Protein AF-A0A960RQZ7-F1 (afdb_monomer)

Foldseek 3Di:
DLVVQLVVCVVVVPDPVVSVVVSVVCVVVVVDDPVVVLVVLLVVLVVVLAALQVSCVVPVVSNVVSVVPDDLVSLLVSLVVLLCVQCVPPDLVDPVSLVVSLVVNVVSVHDSVSSVCSSPVPD

Structure (mmCIF, N/CA/C/O backbone):
data_AF-A0A960RQZ7-F1
#
_entry.id   AF-A0A960RQZ7-F1
#
loop_
_atom_site.group_PDB
_atom_site.id
_atom_site.type_symbol
_atom_site.label_atom_id
_atom_site.label_alt_id
_atom_site.label_comp_id
_atom_site.label_asym_id
_atom_site.label_entity_id
_atom_site.label_seq_id
_atom_site.pdbx_PDB_ins_code
_atom_site.Cartn_x
_atom_site.Cartn_y
_atom_site.Cartn_z
_atom_site.occupancy
_atom_site.B_iso_or_equiv
_atom_site.auth_seq_id
_atom_site.auth_comp_id
_atom_site.auth_asym_id
_atom_site.auth_atom_id
_atom_site.pdbx_PDB_model_num
ATOM 1 N N . MET A 1 1 ? -6.474 -3.822 14.101 1.00 84.75 1 MET A N 1
ATOM 2 C CA . MET A 1 1 ? -7.347 -2.714 13.668 1.00 84.75 1 MET A CA 1
ATOM 3 C C . MET A 1 1 ? -8.757 -2.886 14.210 1.00 84.75 1 MET A C 1
ATOM 5 O O . MET A 1 1 ? -9.236 -4.021 14.265 1.00 84.75 1 MET A O 1
ATOM 9 N N . LYS A 1 2 ? -9.442 -1.788 14.532 1.00 88.81 2 LYS A N 1
ATOM 10 C CA . LYS A 1 2 ? -10.822 -1.766 15.031 1.00 88.81 2 LYS A CA 1
ATOM 11 C C . LYS A 1 2 ? -11.786 -2.464 14.078 1.00 88.81 2 LYS A C 1
ATOM 13 O O . LYS A 1 2 ? -12.586 -3.293 14.511 1.00 88.81 2 LYS A O 1
ATOM 18 N N . SER A 1 3 ? -11.661 -2.218 12.771 1.00 88.00 3 SER A N 1
ATOM 19 C CA . SER A 1 3 ? -12.525 -2.843 11.759 1.00 88.00 3 SER A CA 1
ATOM 20 C C . SER A 1 3 ? -12.334 -4.364 11.664 1.00 88.00 3 SER A C 1
ATOM 22 O O . SER A 1 3 ? -13.302 -5.100 11.470 1.00 88.00 3 SER A O 1
ATOM 24 N N . GLU A 1 4 ? -11.113 -4.871 11.866 1.00 89.56 4 GLU A N 1
ATOM 25 C CA . GLU A 1 4 ? -10.840 -6.314 11.907 1.00 89.56 4 GLU A CA 1
ATOM 26 C C . GLU A 1 4 ? -11.404 -6.971 13.174 1.00 89.56 4 GLU A C 1
ATOM 28 O O . GLU A 1 4 ? -11.987 -8.052 13.081 1.00 89.56 4 GLU A O 1
ATOM 33 N N . LEU A 1 5 ? -11.272 -6.331 14.344 1.00 92.75 5 LEU A N 1
ATOM 34 C CA . LEU A 1 5 ? -11.847 -6.866 15.582 1.00 92.75 5 LEU A CA 1
ATOM 35 C C . LEU A 1 5 ? -13.380 -6.828 15.543 1.00 92.75 5 LEU A C 1
ATOM 37 O O . LEU A 1 5 ? -14.013 -7.823 15.876 1.00 92.75 5 LEU A O 1
ATOM 41 N N . THR A 1 6 ? -13.968 -5.754 15.015 1.00 92.94 6 THR A N 1
ATOM 42 C CA . THR A 1 6 ? -15.422 -5.639 14.800 1.00 92.94 6 THR A CA 1
ATOM 43 C C . THR A 1 6 ? -15.950 -6.789 13.939 1.00 92.94 6 THR A C 1
ATOM 45 O O . THR A 1 6 ? -16.913 -7.455 14.309 1.00 92.94 6 THR A O 1
ATOM 48 N N . LYS A 1 7 ?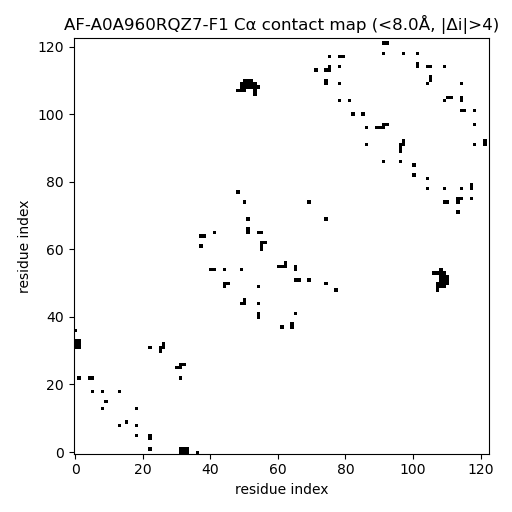 -15.281 -7.099 12.817 1.00 92.88 7 LYS A N 1
ATOM 49 C CA . LYS A 1 7 ? -15.656 -8.236 11.956 1.00 92.88 7 LYS A CA 1
ATOM 50 C C . LYS A 1 7 ? -15.615 -9.570 12.703 1.00 92.88 7 LYS A C 1
ATOM 52 O O . LYS A 1 7 ? -16.488 -10.405 12.487 1.00 92.88 7 LYS A O 1
ATOM 57 N N . LYS A 1 8 ? -14.621 -9.773 13.573 1.00 95.00 8 LYS A N 1
ATOM 58 C CA . LYS A 1 8 ? -14.505 -10.994 14.383 1.00 95.00 8 LYS A CA 1
ATOM 59 C C . LYS A 1 8 ? -15.618 -11.089 15.423 1.00 95.00 8 LYS A C 1
ATOM 61 O O . LYS A 1 8 ? -16.249 -12.132 15.506 1.00 95.00 8 LYS A O 1
ATOM 66 N N . LEU A 1 9 ? -15.885 -10.017 16.168 1.00 95.56 9 LEU A N 1
ATOM 67 C CA . LEU A 1 9 ? -16.949 -9.986 17.178 1.00 95.56 9 LEU A CA 1
ATOM 68 C C . LEU A 1 9 ? -18.324 -10.263 16.551 1.00 95.56 9 LEU A C 1
ATOM 70 O O . LEU A 1 9 ? -19.066 -11.103 17.054 1.00 95.56 9 LEU A O 1
ATOM 74 N N . ASN A 1 10 ? -18.595 -9.674 15.383 1.00 93.25 10 ASN A N 1
ATOM 75 C CA . ASN A 1 10 ? -19.813 -9.947 14.617 1.00 93.25 10 ASN A CA 1
ATOM 76 C C . ASN A 1 10 ? -19.904 -11.412 14.161 1.00 93.25 10 ASN A C 1
ATOM 78 O O . ASN A 1 10 ? -20.974 -12.009 14.226 1.00 93.25 10 ASN A O 1
ATOM 82 N N . ALA A 1 11 ? -18.793 -12.010 13.713 1.00 96.25 11 ALA A N 1
ATOM 83 C CA . ALA A 1 11 ? -18.762 -13.418 13.308 1.00 96.25 11 ALA A CA 1
ATOM 84 C C . ALA A 1 11 ? -19.030 -14.378 14.480 1.00 96.25 11 ALA A C 1
ATOM 86 O O . ALA A 1 11 ? -19.598 -15.447 14.274 1.00 96.25 11 ALA A O 1
ATOM 87 N N . TYR A 1 12 ? -18.664 -13.980 15.701 1.00 96.31 12 TYR A N 1
ATOM 88 C CA . TYR A 1 12 ? -18.991 -14.699 16.934 1.00 96.31 12 TYR A CA 1
ATOM 89 C C . TYR A 1 12 ? -20.377 -14.356 17.496 1.00 96.31 12 TYR A C 1
ATOM 91 O O . TYR A 1 12 ? -20.723 -14.854 18.563 1.00 96.31 12 TYR A O 1
ATOM 99 N N . GLN A 1 13 ? -21.162 -13.527 16.797 1.00 95.50 13 GLN A N 1
ATOM 100 C CA . GLN A 1 13 ? -22.497 -13.091 17.221 1.00 95.50 13 GLN A CA 1
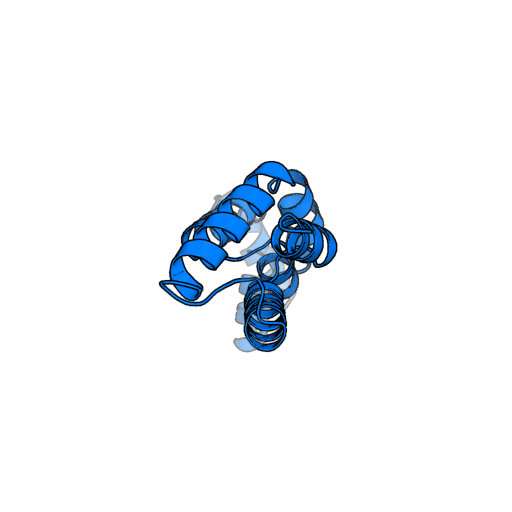ATOM 101 C C . GLN A 1 13 ? -22.500 -12.462 18.622 1.00 95.50 13 GLN A C 1
ATOM 103 O O . GLN A 1 13 ? -23.468 -12.589 19.370 1.00 95.50 13 GLN A O 1
ATOM 108 N N . ILE A 1 14 ? -21.405 -11.785 18.981 1.00 95.81 14 ILE A N 1
ATOM 109 C CA . ILE A 1 14 ? -21.337 -11.020 20.224 1.00 95.81 14 ILE A CA 1
ATOM 110 C C . ILE A 1 14 ? -22.314 -9.854 20.115 1.00 95.81 14 ILE A C 1
ATOM 112 O O . ILE A 1 14 ? -22.392 -9.190 19.079 1.00 95.81 14 ILE A O 1
ATOM 116 N N . ASP A 1 15 ? -23.048 -9.613 21.196 1.00 95.75 15 ASP A N 1
ATOM 117 C CA . ASP A 1 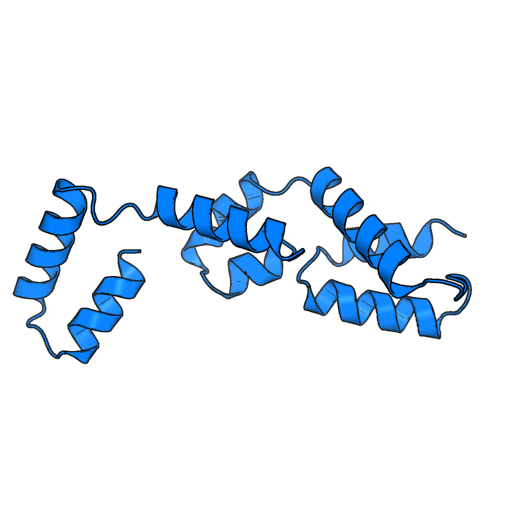15 ? -23.992 -8.508 21.287 1.00 95.75 15 ASP A CA 1
ATOM 118 C C . ASP A 1 15 ? -23.329 -7.166 20.879 1.00 95.75 15 ASP A C 1
ATOM 120 O O . ASP A 1 15 ? -22.165 -6.925 21.232 1.00 95.75 15 ASP A O 1
ATOM 124 N N . PRO A 1 16 ? -24.011 -6.286 20.117 1.00 93.19 16 PRO A N 1
ATOM 125 C CA . PRO A 1 16 ? -23.421 -5.031 19.653 1.00 93.19 16 PRO A CA 1
ATOM 126 C C . PRO A 1 16 ? -22.971 -4.095 20.778 1.00 93.19 16 PRO A C 1
ATOM 128 O O . PRO A 1 16 ? -21.959 -3.408 20.624 1.00 93.19 16 PRO A O 1
ATOM 131 N N . GLN A 1 17 ? -23.685 -4.071 21.906 1.00 94.69 17 GLN A N 1
ATOM 132 C CA . GLN A 1 17 ? -23.324 -3.242 23.051 1.00 94.69 17 GLN A CA 1
ATOM 133 C C . GLN A 1 17 ? -22.083 -3.808 23.745 1.00 94.69 17 GLN A C 1
ATOM 135 O O . GLN A 1 17 ? -21.107 -3.081 23.935 1.00 94.69 17 GLN A O 1
ATOM 140 N N . ALA A 1 18 ? -22.057 -5.120 23.992 1.00 95.06 18 ALA A N 1
ATOM 141 C CA . ALA A 1 18 ? -20.865 -5.797 24.505 1.00 95.06 18 ALA A CA 1
ATOM 142 C C . ALA A 1 18 ? -19.652 -5.620 23.568 1.00 95.06 18 ALA A C 1
ATOM 144 O O . ALA A 1 18 ? -18.527 -5.398 24.015 1.00 95.06 18 ALA A O 1
ATOM 145 N N . SER A 1 19 ? -19.869 -5.656 22.251 1.00 95.69 19 SER A N 1
ATOM 146 C CA . SER A 1 19 ? -18.817 -5.423 21.257 1.00 95.69 19 SER A CA 1
ATOM 147 C C . SER A 1 19 ? -18.249 -4.006 21.344 1.00 95.69 19 SER A C 1
ATOM 149 O O . SER A 1 19 ? -17.032 -3.831 21.273 1.00 95.69 19 SER A O 1
ATOM 151 N N . ALA A 1 20 ? -19.102 -2.993 21.520 1.00 94.31 20 ALA A N 1
ATOM 152 C CA . ALA A 1 20 ? -18.668 -1.608 21.685 1.00 94.31 20 ALA A CA 1
ATOM 153 C C . ALA A 1 20 ? -17.834 -1.417 22.964 1.00 94.31 20 ALA A C 1
ATOM 155 O O . ALA A 1 20 ? -16.799 -0.746 22.922 1.00 94.31 20 ALA A O 1
ATOM 156 N N . GLU A 1 21 ? -18.234 -2.053 24.067 1.00 96.44 21 GLU A N 1
ATOM 157 C CA . GLU A 1 21 ? -17.485 -2.044 25.329 1.00 96.44 21 GLU A CA 1
ATOM 158 C C . GLU A 1 21 ? -16.109 -2.702 25.174 1.00 96.44 21 GLU A C 1
ATOM 160 O O . GLU A 1 21 ? -15.098 -2.099 25.538 1.00 96.44 21 GLU A O 1
ATOM 165 N N . ILE A 1 22 ? -16.042 -3.881 24.542 1.00 96.00 22 ILE A N 1
ATOM 166 C CA . ILE A 1 22 ? -14.779 -4.584 24.261 1.00 96.00 22 ILE A CA 1
ATOM 167 C C . ILE A 1 22 ? -13.846 -3.720 23.409 1.00 96.00 22 ILE A C 1
ATOM 169 O O . ILE A 1 22 ? -12.657 -3.617 23.713 1.00 96.00 22 ILE A O 1
ATOM 173 N N . LEU A 1 23 ? -14.360 -3.099 22.341 1.00 95.19 23 LEU A N 1
ATOM 174 C CA . LEU A 1 23 ? -13.563 -2.234 21.467 1.00 95.19 23 LEU A CA 1
ATOM 175 C C . LEU A 1 23 ? -13.008 -1.031 22.237 1.00 95.19 23 LEU A C 1
ATOM 177 O O . LEU A 1 23 ? -11.812 -0.763 22.143 1.00 95.19 23 LEU A O 1
ATOM 181 N N . SER A 1 24 ? -13.852 -0.356 23.023 1.00 94.88 24 SER A N 1
ATOM 182 C CA . SER A 1 24 ? -13.443 0.773 23.864 1.00 94.88 24 SER A CA 1
ATOM 183 C C . SER A 1 24 ? -12.365 0.362 24.868 1.00 94.88 24 SER A C 1
ATOM 185 O O . SER A 1 24 ? -11.376 1.069 25.039 1.00 94.88 24 SER A O 1
ATOM 187 N N . GLU A 1 25 ? -12.536 -0.771 25.548 1.00 96.44 25 GLU A N 1
ATOM 188 C CA . GLU A 1 25 ? -11.568 -1.240 26.540 1.00 96.44 25 GLU A CA 1
ATOM 189 C C . GLU A 1 25 ? -10.236 -1.632 25.886 1.00 96.44 25 GLU A C 1
ATOM 191 O O . GLU A 1 25 ? -9.165 -1.274 26.372 1.00 96.44 25 GLU A O 1
ATOM 196 N N . CYS A 1 26 ? -10.285 -2.281 24.721 1.00 95.44 26 CYS A N 1
ATOM 197 C CA . CYS A 1 26 ? -9.086 -2.607 23.955 1.00 95.44 26 CYS A CA 1
ATOM 198 C C . CYS A 1 26 ? -8.338 -1.355 23.464 1.00 95.44 26 CYS A C 1
ATOM 200 O O . CYS A 1 26 ? -7.108 -1.368 23.434 1.00 95.44 26 CYS A O 1
ATOM 202 N N . GLU A 1 27 ? -9.048 -0.288 23.084 1.00 93.62 27 GLU A N 1
ATOM 203 C CA . GLU A 1 27 ? -8.445 1.008 22.732 1.00 93.62 27 GLU A CA 1
ATOM 204 C C . GLU A 1 27 ? -7.792 1.658 23.961 1.00 93.62 27 GLU A C 1
ATOM 206 O O . GLU A 1 27 ? -6.617 2.017 23.911 1.00 93.62 27 GLU A O 1
ATOM 211 N N . LYS A 1 28 ? -8.503 1.731 25.096 1.00 95.12 28 LYS A N 1
ATOM 212 C CA . LYS A 1 28 ? -7.977 2.303 26.351 1.00 95.12 28 LYS A CA 1
ATOM 213 C C . LYS A 1 28 ? -6.721 1.592 26.850 1.00 95.12 28 LYS A C 1
ATOM 215 O O . LYS A 1 28 ? -5.794 2.240 27.325 1.00 95.12 28 LYS A O 1
ATOM 220 N N . LEU A 1 29 ? -6.689 0.266 26.739 1.00 95.25 29 LEU A N 1
ATOM 221 C CA . LEU A 1 29 ? -5.561 -0.562 27.164 1.00 95.25 29 LEU A CA 1
ATOM 222 C C . LEU A 1 29 ? -4.425 -0.623 26.122 1.00 95.25 29 LEU A C 1
ATOM 224 O O . LEU A 1 29 ? -3.409 -1.270 26.367 1.00 95.25 29 LEU A O 1
ATOM 228 N N . GLY A 1 30 ? -4.573 0.022 24.957 1.00 90.38 30 GLY A N 1
ATOM 229 C CA . GLY A 1 30 ? -3.549 0.057 23.904 1.00 90.38 30 GLY A CA 1
ATOM 230 C C . GLY A 1 30 ? -3.406 -1.240 23.092 1.00 90.38 30 GLY A C 1
ATOM 231 O O . GLY A 1 30 ? -2.433 -1.412 22.345 1.00 90.38 30 GLY A O 1
ATOM 232 N N . TYR A 1 31 ? -4.367 -2.161 23.209 1.00 91.69 31 TYR A N 1
ATOM 233 C CA . TYR A 1 31 ? -4.450 -3.354 22.359 1.00 91.69 31 TYR A CA 1
ATOM 234 C C . TYR A 1 31 ? -4.913 -3.013 20.937 1.00 91.69 31 TYR A C 1
ATOM 236 O O . TYR A 1 31 ? -4.521 -3.691 19.985 1.00 91.69 31 TYR A O 1
ATOM 244 N N . LEU A 1 32 ? -5.723 -1.961 20.783 1.00 91.12 32 LEU A N 1
ATOM 245 C CA . LEU A 1 32 ? -6.115 -1.406 19.491 1.00 91.12 32 LEU A CA 1
ATOM 246 C C . LEU A 1 32 ? -5.461 -0.045 19.263 1.00 91.12 32 LEU A C 1
ATOM 248 O O . LEU A 1 32 ? -5.701 0.902 20.001 1.00 91.12 32 LEU A O 1
ATOM 252 N N . ASP A 1 33 ? -4.667 0.032 18.200 1.00 90.50 33 ASP A N 1
ATOM 253 C CA . ASP A 1 33 ? -4.071 1.260 17.685 1.00 90.50 33 ASP A CA 1
ATOM 254 C C . ASP A 1 33 ? -4.023 1.145 16.156 1.00 90.50 33 ASP A C 1
ATOM 256 O O . ASP A 1 33 ? -3.167 0.464 15.581 1.00 90.50 33 ASP A O 1
ATOM 260 N N . ASP A 1 34 ? -5.023 1.729 15.499 1.00 88.00 34 ASP A N 1
ATOM 261 C CA . ASP A 1 34 ? -5.212 1.598 14.054 1.00 88.00 34 ASP A CA 1
ATOM 262 C C . ASP A 1 34 ? -4.130 2.339 13.265 1.00 88.00 34 ASP A C 1
ATOM 264 O O . ASP A 1 34 ? -3.742 1.868 12.192 1.00 88.00 34 ASP A O 1
ATOM 268 N N . LEU A 1 35 ? -3.593 3.433 13.816 1.00 87.62 35 LEU A N 1
ATOM 269 C CA . LEU A 1 35 ? -2.493 4.171 13.204 1.00 87.62 35 LEU A CA 1
ATOM 270 C C . LEU A 1 35 ? -1.221 3.318 13.222 1.00 87.62 35 LEU A C 1
ATOM 272 O O . LEU A 1 35 ? -0.654 3.044 12.161 1.00 87.62 35 LEU A O 1
ATOM 276 N N . ARG A 1 36 ? -0.833 2.801 14.396 1.00 89.94 36 ARG A N 1
ATOM 277 C CA . ARG A 1 36 ? 0.341 1.926 14.548 1.00 89.94 36 ARG A CA 1
ATOM 278 C C . ARG A 1 36 ? 0.236 0.675 13.682 1.00 89.94 36 ARG A C 1
ATOM 280 O O . ARG A 1 36 ? 1.197 0.287 13.015 1.00 89.94 36 ARG A O 1
ATOM 287 N N . GLU A 1 37 ? -0.925 0.023 13.670 1.00 90.00 37 GLU A N 1
ATOM 288 C CA . GLU A 1 37 ? -1.142 -1.142 12.808 1.00 90.00 37 GLU A CA 1
ATOM 289 C C . GLU A 1 37 ? -1.070 -0.775 11.319 1.00 90.00 37 GLU A C 1
ATOM 291 O O . GLU A 1 37 ? -0.501 -1.531 10.523 1.00 90.00 37 GLU A O 1
ATOM 296 N N . GLY A 1 38 ? -1.581 0.398 10.942 1.00 90.81 38 GLY A N 1
ATOM 297 C CA . GLY A 1 38 ? -1.475 0.953 9.598 1.00 90.81 38 GLY A CA 1
ATOM 298 C C . GLY A 1 38 ? -0.030 1.124 9.139 1.00 90.81 38 GLY A C 1
ATOM 299 O O . GLY A 1 38 ? 0.366 0.574 8.106 1.00 90.81 38 GLY A O 1
ATOM 300 N N . GLU A 1 39 ? 0.787 1.800 9.943 1.00 91.88 39 GLU A N 1
ATOM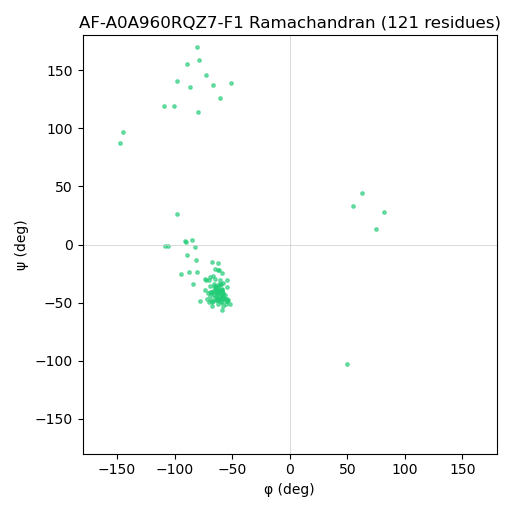 301 C CA . GLU A 1 39 ? 2.217 2.002 9.692 1.00 91.88 39 GLU A CA 1
ATOM 302 C C . GLU A 1 39 ? 2.972 0.673 9.567 1.00 91.88 39 GLU A C 1
ATOM 304 O O . GLU A 1 39 ? 3.748 0.457 8.627 1.00 91.88 39 GLU A O 1
ATOM 309 N N . LEU A 1 40 ? 2.718 -0.273 10.478 1.00 92.06 40 LEU A N 1
ATOM 310 C CA . LEU A 1 40 ? 3.323 -1.603 10.429 1.00 92.06 40 LEU A CA 1
ATOM 311 C C . LEU A 1 40 ? 2.936 -2.350 9.153 1.00 92.06 40 LEU A C 1
ATOM 313 O O . LEU A 1 40 ? 3.774 -3.037 8.555 1.00 92.06 40 LEU A O 1
ATOM 317 N N . ARG A 1 41 ? 1.685 -2.224 8.708 1.00 91.81 41 ARG A N 1
ATOM 318 C CA . ARG A 1 41 ? 1.196 -2.856 7.480 1.00 91.81 41 ARG A CA 1
ATOM 319 C C . ARG A 1 41 ? 1.846 -2.245 6.243 1.00 91.81 41 ARG A C 1
ATOM 321 O O . ARG A 1 41 ? 2.289 -3.004 5.377 1.00 91.81 41 ARG A O 1
ATOM 328 N N . ILE A 1 42 ? 1.993 -0.921 6.198 1.00 93.19 42 ILE A N 1
ATOM 329 C CA . ILE A 1 42 ? 2.735 -0.210 5.148 1.00 93.19 42 ILE A CA 1
ATOM 330 C C . ILE A 1 42 ? 4.187 -0.689 5.110 1.00 93.19 42 ILE A C 1
ATOM 332 O O . ILE A 1 42 ? 4.671 -1.123 4.064 1.00 93.19 42 ILE A O 1
ATOM 336 N N . LYS A 1 43 ? 4.862 -0.728 6.263 1.00 94.00 43 LYS A N 1
ATOM 337 C CA . LYS A 1 43 ? 6.246 -1.204 6.393 1.00 94.00 43 LYS A CA 1
ATOM 338 C C . LYS A 1 43 ? 6.411 -2.648 5.913 1.00 94.00 43 LYS A C 1
ATOM 340 O O . LYS A 1 43 ? 7.367 -2.964 5.203 1.00 94.00 43 LYS A O 1
ATOM 345 N N . ARG A 1 44 ? 5.476 -3.543 6.254 1.00 94.31 44 ARG A N 1
ATOM 346 C CA . ARG A 1 44 ? 5.451 -4.929 5.743 1.00 94.31 44 ARG A CA 1
ATOM 347 C C . ARG A 1 44 ? 5.209 -4.974 4.232 1.00 94.31 44 ARG A C 1
ATOM 349 O O . ARG A 1 44 ? 5.807 -5.809 3.557 1.00 94.31 44 ARG A O 1
ATOM 356 N N . GLY A 1 45 ? 4.360 -4.095 3.701 1.00 93.25 45 GLY A N 1
ATOM 357 C CA . GLY A 1 45 ? 4.114 -3.945 2.267 1.00 93.25 45 GLY A CA 1
ATOM 358 C C . GLY A 1 45 ? 5.367 -3.518 1.502 1.00 93.25 45 GLY A C 1
ATOM 359 O O . GLY A 1 45 ? 5.769 -4.223 0.574 1.00 93.25 45 GLY A O 1
ATOM 360 N N . LYS A 1 46 ? 6.041 -2.454 1.963 1.00 93.50 46 LYS A N 1
ATOM 361 C CA . LYS A 1 46 ? 7.329 -1.978 1.427 1.00 93.50 46 LYS A CA 1
ATOM 362 C C . LYS A 1 46 ? 8.375 -3.100 1.418 1.00 93.50 46 LYS A C 1
ATOM 364 O O . LYS A 1 46 ? 8.933 -3.413 0.374 1.00 93.50 46 LYS A O 1
ATOM 369 N N . ARG A 1 47 ? 8.542 -3.829 2.532 1.00 93.31 47 ARG A N 1
ATOM 370 C CA . ARG A 1 47 ? 9.462 -4.990 2.620 1.00 93.31 47 ARG A CA 1
ATOM 371 C C . ARG A 1 47 ? 9.165 -6.115 1.620 1.00 93.31 47 ARG A C 1
ATOM 373 O O . ARG A 1 47 ? 10.057 -6.888 1.288 1.00 93.31 47 ARG A O 1
ATOM 380 N N . ARG A 1 48 ? 7.922 -6.238 1.146 1.00 92.19 48 ARG A N 1
ATOM 381 C CA . ARG A 1 48 ? 7.511 -7.220 0.123 1.00 92.19 48 ARG A CA 1
ATOM 382 C C . ARG A 1 48 ? 7.640 -6.682 -1.311 1.00 92.19 48 ARG A C 1
ATOM 384 O O . ARG A 1 48 ? 7.275 -7.391 -2.258 1.00 92.19 48 ARG A O 1
ATOM 391 N N . GLY A 1 49 ? 8.127 -5.451 -1.472 1.00 93.81 49 GLY A N 1
ATOM 392 C CA . GLY A 1 49 ? 8.221 -4.746 -2.746 1.00 93.81 49 GLY A CA 1
ATOM 393 C C . GLY A 1 49 ? 6.847 -4.512 -3.366 1.00 93.81 49 GLY A C 1
ATOM 394 O O . GLY A 1 49 ? 6.654 -4.844 -4.537 1.00 93.81 49 GLY A O 1
ATOM 395 N N . LEU A 1 50 ? 5.875 -4.077 -2.558 1.00 95.50 50 LEU A N 1
ATOM 396 C CA . LEU A 1 50 ? 4.552 -3.648 -3.015 1.00 95.50 50 LEU A CA 1
ATOM 397 C C . LEU A 1 50 ? 4.511 -2.123 -3.127 1.00 95.50 50 LEU A C 1
ATOM 399 O O . LEU A 1 50 ? 5.030 -1.431 -2.252 1.00 95.50 50 LEU A O 1
ATOM 403 N N . GLY A 1 51 ? 3.856 -1.632 -4.172 1.00 95.56 51 GLY A N 1
ATOM 404 C CA . GLY A 1 51 ? 3.553 -0.220 -4.347 1.00 95.56 51 GLY A CA 1
ATOM 405 C C . GLY A 1 51 ? 2.327 0.227 -3.540 1.00 95.56 51 GLY A C 1
ATOM 406 O O . GLY A 1 51 ? 1.588 -0.608 -2.996 1.00 95.56 51 GLY A O 1
ATOM 407 N N . PRO A 1 52 ? 2.095 1.547 -3.466 1.00 94.94 52 PRO A N 1
ATOM 408 C CA . PRO A 1 52 ? 1.065 2.146 -2.621 1.00 94.94 52 PRO A CA 1
ATOM 409 C C . PRO A 1 52 ? -0.347 1.650 -2.957 1.00 94.94 52 PRO A C 1
ATOM 411 O O . PRO A 1 52 ? -1.116 1.331 -2.048 1.00 94.94 52 PRO A O 1
ATOM 414 N N . LEU A 1 53 ? -0.685 1.479 -4.241 1.00 94.31 53 LEU A N 1
ATOM 415 C CA . LEU A 1 53 ? -2.028 1.057 -4.656 1.00 94.31 53 LEU A CA 1
ATOM 416 C C . LEU A 1 53 ? -2.365 -0.353 -4.153 1.00 94.31 53 LEU A C 1
ATOM 418 O O . LEU A 1 53 ? -3.478 -0.597 -3.693 1.00 94.31 53 LEU A O 1
ATOM 422 N N . ALA A 1 54 ? -1.398 -1.276 -4.176 1.00 94.19 54 ALA A N 1
ATOM 423 C CA . ALA A 1 54 ? -1.607 -2.645 -3.699 1.00 94.19 54 ALA A CA 1
ATOM 424 C C . ALA A 1 54 ? -1.789 -2.720 -2.174 1.00 94.19 54 ALA A C 1
ATOM 426 O O . ALA A 1 54 ? -2.441 -3.641 -1.672 1.00 94.19 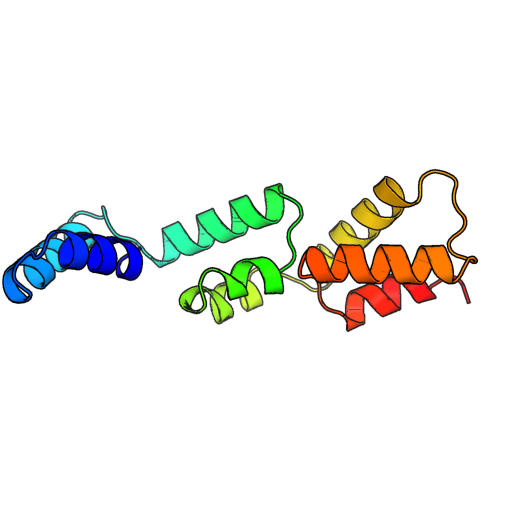54 ALA A O 1
ATOM 427 N N . ILE A 1 55 ? -1.199 -1.780 -1.431 1.00 92.69 55 ILE A N 1
ATOM 428 C CA . ILE A 1 55 ? -1.353 -1.690 0.024 1.00 92.69 55 ILE A CA 1
ATOM 429 C C . ILE A 1 55 ? -2.709 -1.057 0.359 1.00 92.69 55 ILE A C 1
ATOM 431 O O . ILE A 1 55 ? -3.468 -1.647 1.128 1.00 92.69 55 ILE A O 1
ATOM 435 N N . ALA A 1 56 ? -3.047 0.068 -0.278 1.00 91.94 56 ALA A N 1
ATOM 436 C CA . ALA A 1 56 ? -4.299 0.791 -0.058 1.00 91.94 56 ALA A CA 1
ATOM 437 C C . ALA A 1 56 ? -5.545 -0.020 -0.462 1.00 91.94 56 ALA A C 1
ATOM 439 O O . ALA A 1 56 ? -6.554 0.020 0.232 1.00 91.94 56 ALA A O 1
ATOM 440 N N . GLN A 1 57 ? -5.483 -0.824 -1.532 1.00 88.88 57 GLN A N 1
ATOM 441 C CA . GLN A 1 57 ? -6.614 -1.672 -1.946 1.00 88.88 57 GLN A CA 1
ATOM 442 C C . GLN A 1 57 ? -7.031 -2.698 -0.885 1.00 88.88 57 GLN A C 1
ATOM 444 O O . GLN A 1 57 ? -8.196 -3.080 -0.820 1.00 88.88 57 GLN A O 1
ATOM 449 N N . LYS A 1 58 ? -6.090 -3.176 -0.063 1.00 83.00 58 LYS A N 1
ATOM 450 C CA . LYS A 1 58 ? -6.386 -4.183 0.966 1.00 83.00 58 LYS A CA 1
ATOM 451 C C . LYS A 1 58 ? -7.006 -3.588 2.220 1.00 83.00 58 LYS A C 1
ATOM 453 O O . LYS A 1 58 ? -7.622 -4.333 2.978 1.00 83.00 58 LYS A O 1
ATOM 458 N N . VAL A 1 59 ? -6.771 -2.301 2.458 1.00 81.88 59 VAL A N 1
ATOM 459 C CA . VAL A 1 59 ? -7.253 -1.568 3.627 1.00 81.88 59 VAL A CA 1
ATOM 460 C C . VAL A 1 59 ? -7.523 -0.123 3.200 1.00 81.88 59 VAL A C 1
ATOM 462 O O . VAL A 1 59 ? -6.616 0.711 3.277 1.00 81.88 59 VAL A O 1
ATOM 465 N N . PRO A 1 60 ? -8.736 0.173 2.699 1.00 82.62 60 PRO A N 1
ATOM 466 C CA . PRO A 1 60 ? -9.105 1.511 2.240 1.00 82.62 60 PRO A CA 1
ATOM 467 C C . PRO A 1 60 ? -8.879 2.607 3.288 1.00 82.62 60 PRO A C 1
ATOM 469 O O . PRO A 1 60 ? -8.544 3.733 2.934 1.00 82.62 60 PRO A O 1
ATOM 472 N N . GLU A 1 61 ? -8.997 2.266 4.571 1.00 83.25 61 GLU A N 1
ATOM 473 C CA . GLU A 1 61 ? -8.779 3.162 5.709 1.00 83.25 61 GLU A CA 1
ATOM 474 C C . GLU A 1 61 ? -7.335 3.689 5.783 1.00 83.25 61 GLU A C 1
ATOM 476 O O . GLU A 1 61 ? -7.092 4.745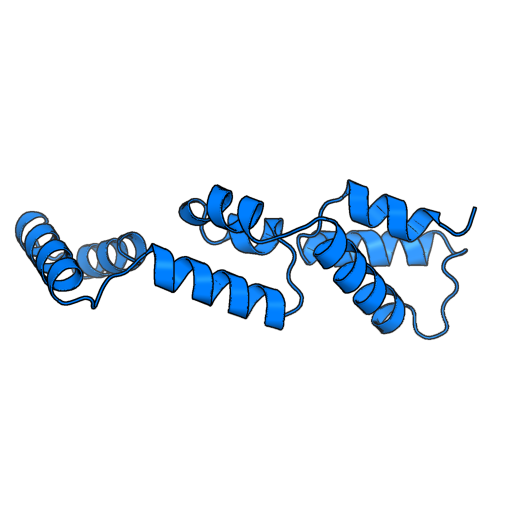 6.355 1.00 83.25 61 GLU A O 1
ATOM 481 N N . LEU A 1 62 ? -6.373 2.993 5.164 1.00 85.19 62 LEU A N 1
ATOM 482 C CA . LEU A 1 62 ? -4.969 3.410 5.118 1.00 85.19 62 LEU A CA 1
ATOM 483 C C . LEU A 1 62 ? -4.631 4.265 3.897 1.00 85.19 62 LEU A C 1
ATOM 485 O O . LEU A 1 62 ? -3.464 4.590 3.709 1.00 85.19 62 LEU A O 1
ATOM 489 N N . LYS A 1 63 ? -5.595 4.602 3.032 1.00 89.06 63 LYS A N 1
ATOM 490 C CA . LYS A 1 63 ? -5.314 5.271 1.754 1.00 89.06 63 LYS A CA 1
ATOM 491 C C . LYS A 1 63 ? -4.535 6.580 1.923 1.00 89.06 63 LYS A C 1
ATOM 493 O O . LYS A 1 63 ? -3.541 6.766 1.224 1.00 89.06 63 LYS A O 1
ATOM 498 N N . GLU A 1 64 ? -4.951 7.444 2.847 1.00 88.75 64 GLU A N 1
ATOM 499 C CA . GLU A 1 64 ? -4.251 8.713 3.097 1.00 88.75 64 GLU A CA 1
ATOM 500 C C . GLU A 1 64 ? -2.885 8.479 3.752 1.00 88.75 64 GLU A C 1
ATOM 502 O O . GLU A 1 64 ? -1.882 8.980 3.256 1.00 88.75 64 GLU A O 1
ATOM 507 N N . LEU A 1 65 ? -2.802 7.598 4.756 1.00 90.19 65 LEU A N 1
ATOM 508 C CA . LEU A 1 65 ? -1.525 7.249 5.389 1.00 90.19 65 LEU A CA 1
ATOM 509 C C . LEU A 1 65 ? -0.513 6.677 4.378 1.00 90.19 65 LEU A C 1
ATOM 511 O O . LEU A 1 65 ? 0.669 7.011 4.401 1.00 90.19 65 LEU A O 1
ATOM 515 N N . VAL A 1 66 ? -0.967 5.828 3.452 1.00 92.00 66 VAL A N 1
ATOM 516 C CA . VAL A 1 66 ? -0.145 5.297 2.354 1.00 92.00 66 VAL A CA 1
ATOM 517 C C . VAL A 1 66 ? 0.346 6.427 1.453 1.00 92.00 66 VAL A C 1
ATOM 519 O O . VAL A 1 66 ? 1.519 6.423 1.086 1.00 92.00 66 VAL A O 1
ATOM 522 N N . ARG A 1 67 ? -0.526 7.378 1.103 1.00 88.38 67 ARG A N 1
ATOM 523 C CA . ARG A 1 67 ? -0.181 8.526 0.256 1.00 88.38 67 ARG A CA 1
ATOM 524 C C . ARG A 1 67 ? 0.875 9.419 0.907 1.00 88.38 67 ARG A C 1
ATOM 526 O O . ARG A 1 67 ? 1.777 9.867 0.216 1.00 88.38 67 ARG A O 1
ATOM 533 N N . GLU A 1 68 ? 0.785 9.644 2.212 1.00 89.38 68 GLU A N 1
ATOM 534 C CA . GLU A 1 68 ? 1.763 10.441 2.964 1.00 89.38 68 GLU A CA 1
ATOM 535 C C . GLU A 1 68 ? 3.097 9.705 3.156 1.00 89.38 68 GLU A C 1
ATOM 537 O O . GLU A 1 68 ? 4.157 10.324 3.208 1.00 89.38 68 GLU A O 1
ATOM 542 N N . THR A 1 69 ? 3.062 8.372 3.240 1.00 89.94 69 THR A N 1
ATOM 543 C CA . THR A 1 69 ? 4.247 7.557 3.551 1.00 89.94 69 THR A CA 1
ATOM 544 C C . THR A 1 69 ? 5.069 7.165 2.320 1.00 89.94 69 THR A C 1
ATOM 546 O O . THR A 1 69 ? 6.238 6.801 2.461 1.00 89.94 69 THR A O 1
ATOM 549 N N . PHE A 1 70 ? 4.475 7.131 1.125 1.00 92.44 70 PHE A N 1
ATOM 550 C CA . PHE A 1 70 ? 5.180 6.787 -0.112 1.00 92.44 70 PHE A CA 1
ATOM 551 C C . PHE A 1 70 ? 5.542 8.042 -0.890 1.00 92.44 70 PHE A C 1
ATOM 553 O O . PHE A 1 70 ? 4.660 8.749 -1.368 1.00 92.44 70 PHE A O 1
ATOM 560 N N . THR A 1 71 ? 6.836 8.263 -1.099 1.00 93.81 71 THR A N 1
ATOM 561 C CA . THR A 1 71 ? 7.291 9.302 -2.027 1.00 93.81 71 THR A CA 1
ATOM 562 C C . THR A 1 71 ? 7.423 8.746 -3.444 1.00 93.81 71 THR A C 1
ATOM 564 O O . THR A 1 71 ? 7.632 7.544 -3.648 1.00 93.81 71 THR A O 1
ATOM 567 N N . ASP A 1 72 ? 7.332 9.618 -4.446 1.00 94.75 72 ASP A N 1
ATOM 568 C CA . ASP A 1 72 ? 7.572 9.227 -5.840 1.00 94.75 72 ASP A CA 1
ATOM 569 C C . ASP A 1 72 ? 8.999 8.703 -6.041 1.00 94.75 72 ASP A C 1
ATOM 571 O O . ASP A 1 72 ? 9.203 7.747 -6.785 1.00 94.75 72 ASP A O 1
ATOM 575 N N . GLU A 1 73 ? 9.978 9.262 -5.328 1.00 94.56 73 GLU A N 1
ATOM 576 C CA . GLU A 1 73 ? 11.377 8.825 -5.385 1.00 94.56 73 GLU A CA 1
ATOM 577 C C . GLU A 1 73 ? 11.561 7.399 -4.844 1.00 94.56 73 GLU A C 1
ATOM 579 O O . GLU A 1 73 ? 12.180 6.554 -5.492 1.00 94.56 73 GLU A O 1
ATOM 584 N N . GLU A 1 74 ? 10.951 7.078 -3.696 1.00 93.75 74 GLU A N 1
ATOM 585 C CA . GLU A 1 74 ? 10.953 5.709 -3.169 1.00 93.75 74 GLU A CA 1
ATOM 586 C C . GLU A 1 74 ? 10.331 4.726 -4.171 1.00 93.75 74 GLU A C 1
ATOM 588 O O . GLU A 1 74 ? 10.846 3.621 -4.375 1.00 93.75 74 GLU A O 1
ATOM 593 N N . GLN A 1 75 ? 9.226 5.124 -4.812 1.00 95.88 75 GLN A N 1
ATOM 594 C CA . GLN A 1 75 ? 8.572 4.306 -5.828 1.00 95.88 75 GLN A CA 1
ATOM 595 C C . GLN A 1 75 ? 9.468 4.095 -7.050 1.00 95.88 75 GLN A C 1
ATOM 597 O O . GLN A 1 75 ? 9.627 2.949 -7.470 1.00 95.88 75 GLN A O 1
ATOM 602 N N . ARG A 1 76 ? 10.092 5.150 -7.594 1.00 96.00 76 ARG A N 1
ATOM 603 C CA . ARG A 1 76 ? 11.053 5.047 -8.708 1.00 96.00 76 ARG A CA 1
ATOM 604 C C . ARG A 1 76 ? 12.181 4.074 -8.374 1.00 96.00 76 ARG A C 1
ATOM 606 O O . ARG A 1 76 ? 12.457 3.171 -9.163 1.00 96.00 76 ARG A O 1
ATOM 613 N N . GLY A 1 77 ? 12.767 4.189 -7.182 1.00 95.12 77 GLY A N 1
ATOM 614 C CA . GLY A 1 77 ? 13.851 3.313 -6.737 1.00 95.12 77 GLY A CA 1
ATOM 615 C C . GLY A 1 77 ? 13.447 1.839 -6.584 1.00 95.12 77 GLY A C 1
ATOM 616 O O . GLY A 1 77 ? 14.240 0.939 -6.867 1.00 95.12 77 GLY A O 1
ATOM 617 N N . GLU A 1 78 ? 12.221 1.545 -6.141 1.00 95.62 78 GLU A N 1
ATOM 618 C CA . GLU A 1 78 ? 11.694 0.169 -6.111 1.00 95.62 78 GLU A CA 1
ATOM 619 C C . GLU A 1 78 ? 11.339 -0.348 -7.516 1.00 95.62 78 GLU A C 1
ATOM 621 O O . GLU A 1 78 ? 11.605 -1.512 -7.828 1.00 95.62 78 GLU A O 1
ATOM 626 N N . ILE A 1 79 ? 10.773 0.500 -8.383 1.00 96.44 79 ILE A N 1
ATOM 627 C CA . ILE A 1 79 ? 10.471 0.160 -9.782 1.00 96.44 79 ILE A CA 1
ATOM 628 C C . ILE A 1 79 ? 11.758 -0.227 -10.517 1.00 96.44 79 ILE A C 1
ATOM 630 O O . ILE A 1 79 ? 11.804 -1.305 -11.112 1.00 96.44 79 ILE A O 1
ATOM 634 N N . ALA A 1 80 ? 12.811 0.589 -10.420 1.00 94.62 80 ALA A N 1
ATOM 635 C CA . ALA A 1 80 ? 14.105 0.328 -11.047 1.00 94.62 80 ALA A CA 1
ATOM 636 C C . ALA A 1 80 ? 14.703 -1.013 -10.585 1.00 94.62 80 ALA A C 1
ATOM 638 O O . ALA A 1 80 ? 15.068 -1.849 -11.414 1.00 94.62 80 ALA A O 1
ATOM 639 N N . ARG A 1 81 ? 14.686 -1.292 -9.272 1.00 94.06 81 ARG A N 1
ATOM 640 C CA . ARG A 1 81 ? 15.130 -2.586 -8.718 1.00 94.06 81 ARG A CA 1
ATOM 641 C C . ARG A 1 81 ? 14.333 -3.771 -9.258 1.00 94.06 81 ARG A C 1
ATOM 643 O O . ARG A 1 81 ? 14.890 -4.843 -9.503 1.00 94.06 81 ARG A O 1
ATOM 650 N N . TRP A 1 82 ? 13.022 -3.620 -9.440 1.00 95.62 82 TRP A N 1
ATOM 651 C CA . TRP A 1 82 ? 12.203 -4.672 -10.042 1.00 95.62 82 TRP A CA 1
ATOM 652 C C . TRP A 1 82 ? 12.501 -4.871 -11.522 1.00 95.62 82 TRP A C 1
ATOM 654 O O . TRP A 1 82 ? 12.540 -6.026 -11.954 1.00 95.62 82 TRP A O 1
ATOM 664 N N . ILE A 1 83 ? 12.705 -3.787 -12.274 1.00 94.12 83 ILE A N 1
ATOM 665 C CA . ILE A 1 83 ? 13.108 -3.832 -13.680 1.00 94.12 83 ILE A CA 1
ATOM 666 C C . ILE A 1 83 ? 14.429 -4.589 -13.787 1.00 94.12 83 ILE A C 1
ATOM 668 O O . ILE A 1 83 ? 14.456 -5.635 -14.427 1.00 94.12 83 ILE A O 1
ATOM 672 N N . GLU A 1 84 ? 15.478 -4.172 -13.086 1.00 92.25 84 GLU A N 1
ATOM 673 C CA . GLU A 1 84 ? 16.780 -4.850 -13.096 1.00 92.25 84 GLU A CA 1
ATOM 674 C C . GLU A 1 84 ? 16.638 -6.355 -12.791 1.00 92.25 84 GLU A C 1
ATOM 676 O O . GLU A 1 84 ? 17.030 -7.222 -13.580 1.00 92.25 84 GLU A O 1
ATOM 681 N N . LYS A 1 85 ? 15.936 -6.687 -11.699 1.00 92.19 85 LYS A N 1
ATOM 682 C CA . LYS A 1 85 ? 15.715 -8.073 -11.260 1.00 92.19 85 LYS A CA 1
ATOM 683 C C . LYS A 1 85 ? 14.943 -8.931 -12.266 1.00 92.19 85 LYS A C 1
ATOM 685 O O . LYS A 1 85 ? 15.135 -10.152 -12.307 1.00 92.19 85 LYS A O 1
ATOM 690 N N . LYS A 1 86 ? 13.999 -8.343 -13.006 1.00 90.56 86 LYS A N 1
ATOM 691 C CA . LYS A 1 86 ? 13.104 -9.066 -13.926 1.00 90.56 86 LYS A CA 1
ATOM 692 C C . LYS A 1 86 ? 13.594 -9.091 -15.360 1.00 90.56 86 LYS A C 1
ATOM 694 O O . LYS A 1 86 ? 13.212 -10.014 -16.072 1.00 90.56 86 LYS A O 1
ATOM 699 N N . THR A 1 87 ? 14.394 -8.114 -15.759 1.00 88.06 87 THR A N 1
ATOM 700 C CA . THR A 1 87 ? 14.887 -8.001 -17.130 1.00 88.06 87 THR A CA 1
ATOM 701 C C . THR A 1 87 ? 16.121 -8.878 -17.321 1.00 88.06 87 THR A C 1
ATOM 703 O O . THR A 1 87 ? 16.241 -9.512 -18.361 1.00 88.06 87 THR A O 1
ATOM 706 N N . ARG A 1 88 ? 16.969 -9.045 -16.290 1.00 80.56 88 ARG A N 1
ATOM 707 C CA . ARG A 1 88 ? 18.199 -9.856 -16.363 1.00 80.56 88 ARG A CA 1
ATOM 708 C C . ARG A 1 88 ? 19.040 -9.476 -17.594 1.00 80.56 88 ARG A C 1
ATOM 710 O O . ARG A 1 88 ? 19.703 -8.453 -17.562 1.00 80.56 88 ARG A O 1
ATOM 717 N N . SER A 1 89 ? 19.003 -10.288 -18.654 1.00 78.38 89 SER A N 1
ATOM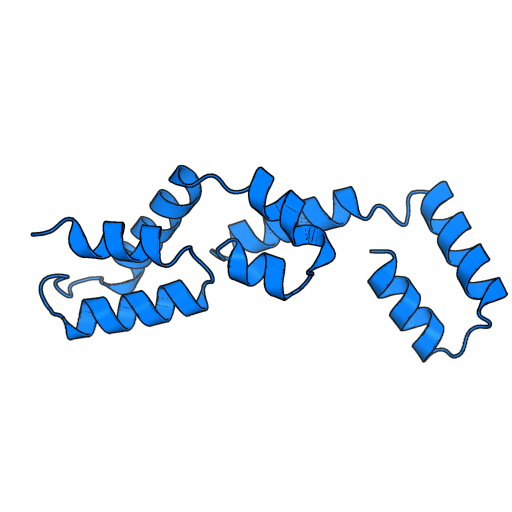 718 C CA . SER A 1 89 ? 19.717 -10.096 -19.924 1.00 78.38 89 SER A CA 1
ATOM 719 C C . SER A 1 89 ? 18.821 -9.652 -21.090 1.00 78.38 89 SER A C 1
ATOM 721 O O . SER A 1 89 ? 19.309 -9.473 -22.203 1.00 78.38 89 SER A O 1
ATOM 723 N N . GLU A 1 90 ? 17.511 -9.513 -20.882 1.00 86.25 90 GLU A N 1
ATOM 724 C CA . GLU A 1 90 ? 16.591 -9.026 -21.910 1.00 86.25 90 GLU A CA 1
ATOM 725 C C . GLU A 1 90 ? 16.775 -7.513 -22.127 1.00 86.25 90 GLU A C 1
ATOM 727 O O . GLU A 1 90 ? 17.069 -6.762 -21.201 1.00 86.25 90 GLU A O 1
ATOM 732 N N . SER A 1 91 ? 16.596 -7.045 -23.363 1.00 84.31 91 SER A N 1
ATOM 733 C CA . SER A 1 91 ? 16.689 -5.614 -23.668 1.00 84.31 91 SER A CA 1
ATOM 734 C C . SER A 1 91 ? 15.346 -4.923 -23.449 1.00 84.31 91 SER A C 1
ATOM 736 O O . SER A 1 91 ? 14.310 -5.405 -23.920 1.00 84.31 91 SER A O 1
ATOM 738 N N . LEU A 1 92 ? 15.372 -3.749 -22.811 1.00 85.56 92 LEU A N 1
ATOM 739 C CA . LEU A 1 92 ? 14.200 -2.882 -22.707 1.00 85.56 92 LEU A CA 1
ATOM 740 C C . LEU A 1 92 ? 13.778 -2.293 -24.057 1.00 85.56 92 LEU A C 1
ATOM 742 O O . LEU A 1 92 ? 12.627 -1.902 -24.181 1.00 85.56 92 LEU A O 1
ATOM 746 N N . SER A 1 93 ? 14.610 -2.335 -25.104 1.00 86.19 93 SER A N 1
ATOM 747 C CA . SER A 1 93 ? 14.189 -1.980 -26.474 1.00 86.19 93 SER A CA 1
ATOM 748 C C . SER A 1 93 ? 13.066 -2.883 -27.013 1.00 86.19 93 SER A C 1
ATOM 750 O O . SER A 1 93 ? 12.309 -2.500 -27.904 1.00 86.19 93 SER A O 1
ATOM 752 N N . ASN A 1 94 ? 12.904 -4.087 -26.451 1.00 89.75 94 ASN A N 1
ATOM 753 C CA . ASN A 1 94 ? 11.853 -5.007 -26.854 1.00 89.75 94 ASN A CA 1
ATOM 754 C C . ASN A 1 94 ? 10.503 -4.621 -26.228 1.00 89.75 94 ASN A C 1
ATOM 756 O O . ASN A 1 94 ? 10.266 -4.792 -25.029 1.00 89.75 94 ASN A O 1
ATOM 760 N N . LEU A 1 95 ? 9.554 -4.212 -27.072 1.00 90.56 95 LEU A N 1
ATOM 761 C CA . LEU A 1 95 ? 8.202 -3.835 -26.655 1.00 90.56 95 LEU A CA 1
ATOM 762 C C . LEU A 1 95 ? 7.482 -4.926 -25.839 1.00 90.56 95 LEU A C 1
ATOM 764 O O . LEU A 1 95 ? 6.763 -4.611 -24.889 1.00 90.56 95 LEU A O 1
ATOM 768 N N . LYS A 1 96 ? 7.682 -6.215 -26.152 1.00 91.50 96 LYS A N 1
ATOM 769 C CA . LYS A 1 96 ? 7.067 -7.316 -25.385 1.00 91.50 96 LYS A CA 1
ATOM 770 C C . LYS A 1 96 ? 7.614 -7.382 -23.957 1.00 91.50 96 LYS A C 1
ATOM 772 O O . LYS A 1 96 ? 6.857 -7.676 -23.030 1.00 91.50 96 LYS A O 1
ATOM 777 N N . VAL A 1 97 ? 8.899 -7.073 -23.774 1.00 92.19 97 VAL A N 1
ATOM 778 C CA . VAL A 1 97 ? 9.549 -6.997 -22.457 1.00 92.19 97 VAL A CA 1
ATOM 779 C C . VAL A 1 97 ? 8.980 -5.817 -21.669 1.00 92.19 97 VAL A C 1
ATOM 781 O O . VAL A 1 97 ? 8.492 -6.035 -20.556 1.00 92.19 97 VAL A O 1
ATOM 784 N N . LYS A 1 98 ? 8.909 -4.615 -22.271 1.00 93.44 98 LYS A N 1
ATOM 785 C CA . LYS A 1 98 ? 8.279 -3.428 -21.653 1.00 93.44 98 LYS A CA 1
ATOM 786 C C . LYS A 1 98 ? 6.839 -3.715 -21.213 1.00 93.44 98 LYS A C 1
ATOM 788 O O . LYS A 1 98 ? 6.485 -3.471 -20.063 1.00 93.44 98 LYS A O 1
ATOM 793 N N . GLN A 1 99 ? 6.011 -4.313 -22.075 1.00 94.19 99 GLN A N 1
ATOM 794 C CA . GLN A 1 99 ? 4.617 -4.641 -21.740 1.00 94.19 99 GLN A CA 1
ATOM 795 C C . GLN A 1 99 ? 4.496 -5.658 -20.595 1.00 94.19 99 GLN A C 1
ATOM 797 O O . GLN A 1 99 ? 3.626 -5.525 -19.730 1.00 94.19 99 GLN A O 1
ATOM 802 N N . ARG A 1 100 ? 5.349 -6.689 -20.572 1.00 95.19 100 ARG A N 1
ATOM 803 C CA . ARG A 1 100 ? 5.365 -7.694 -19.499 1.00 95.19 100 ARG A CA 1
ATOM 804 C C . ARG A 1 100 ? 5.778 -7.073 -18.163 1.00 95.19 100 ARG A C 1
ATOM 806 O O . ARG A 1 100 ? 5.133 -7.350 -17.152 1.00 95.19 100 ARG A O 1
ATOM 813 N N . LEU A 1 101 ? 6.808 -6.224 -18.161 1.00 95.94 101 LEU A N 1
ATOM 814 C CA . LEU A 1 101 ? 7.249 -5.480 -16.978 1.00 95.94 101 LEU A CA 1
ATOM 815 C C . LEU A 1 101 ? 6.171 -4.514 -16.491 1.00 95.94 101 LEU A C 1
ATOM 817 O O . LEU A 1 101 ? 5.859 -4.519 -15.304 1.00 95.94 101 LEU A O 1
ATOM 821 N N . PHE A 1 102 ? 5.540 -3.771 -17.402 1.00 96.38 102 PHE A N 1
ATOM 822 C CA . PHE A 1 102 ? 4.438 -2.870 -17.076 1.00 96.38 102 PHE A CA 1
ATOM 823 C C . PHE A 1 102 ? 3.310 -3.616 -16.353 1.00 96.38 102 PHE A C 1
ATOM 825 O O . PHE A 1 102 ? 2.919 -3.234 -15.253 1.00 96.38 102 PHE A O 1
ATOM 832 N N . ARG A 1 103 ? 2.836 -4.742 -16.910 1.00 96.69 103 ARG A N 1
ATOM 833 C CA . ARG A 1 103 ? 1.800 -5.574 -16.268 1.00 96.69 103 ARG A CA 1
ATOM 834 C C . ARG A 1 103 ? 2.241 -6.099 -14.901 1.00 96.69 103 ARG A C 1
ATOM 836 O O . ARG A 1 103 ? 1.446 -6.106 -13.964 1.00 96.69 103 ARG A O 1
ATOM 843 N N . PHE A 1 104 ? 3.496 -6.528 -14.775 1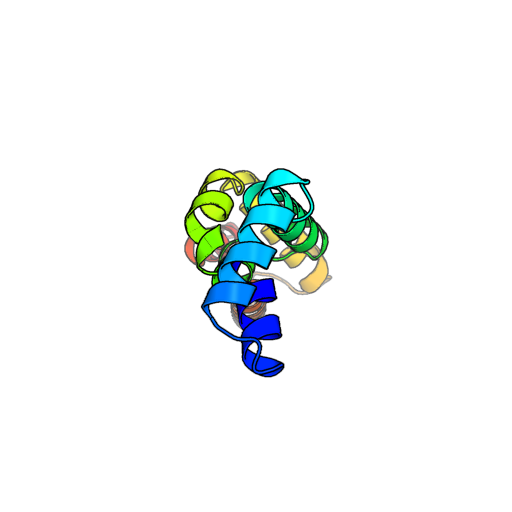.00 96.81 104 PHE A N 1
ATOM 844 C CA . PHE A 1 104 ? 4.042 -7.003 -13.505 1.00 96.81 104 PHE A CA 1
ATOM 845 C C . PHE A 1 104 ? 4.060 -5.898 -12.437 1.00 96.81 104 PHE A C 1
ATOM 847 O O . PHE A 1 104 ? 3.603 -6.131 -11.320 1.00 96.81 104 PHE A O 1
ATOM 854 N N . LEU A 1 105 ? 4.545 -4.703 -12.778 1.00 97.56 105 LEU A N 1
ATOM 855 C CA . LEU A 1 105 ? 4.643 -3.559 -11.868 1.00 97.56 105 LEU A CA 1
ATOM 856 C C . LEU A 1 105 ? 3.264 -2.990 -11.502 1.00 97.56 105 LEU A C 1
ATOM 858 O O . LEU A 1 105 ? 3.028 -2.659 -10.342 1.00 97.56 105 LEU A O 1
ATOM 862 N N . MET A 1 106 ? 2.318 -2.994 -12.444 1.00 97.06 106 MET A N 1
ATOM 863 C CA . MET A 1 106 ? 0.905 -2.722 -12.164 1.00 97.06 106 MET A CA 1
ATOM 864 C C . MET A 1 106 ? 0.336 -3.721 -11.151 1.00 97.06 106 MET A C 1
ATOM 866 O O . MET A 1 106 ? -0.294 -3.324 -10.176 1.00 97.06 106 MET A O 1
ATOM 870 N N . GLY A 1 107 ? 0.621 -5.017 -11.318 1.00 95.94 107 GLY A N 1
ATOM 871 C CA . GLY A 1 107 ? 0.241 -6.053 -10.349 1.00 95.94 107 GLY A CA 1
ATOM 872 C C . GLY A 1 107 ? 0.932 -5.913 -8.986 1.00 95.94 107 GLY A C 1
ATOM 873 O O . GLY A 1 107 ? 0.431 -6.413 -7.980 1.00 95.94 107 GLY A O 1
ATOM 874 N N . LYS A 1 108 ? 2.071 -5.212 -8.927 1.00 96.00 108 LYS A N 1
ATOM 875 C CA . LYS A 1 108 ? 2.726 -4.801 -7.678 1.00 96.00 108 LYS A CA 1
ATOM 876 C C . LYS A 1 108 ? 2.110 -3.548 -7.056 1.00 96.00 108 LYS A C 1
ATOM 878 O O . LYS A 1 108 ? 2.372 -3.305 -5.881 1.00 96.00 108 LYS A O 1
ATOM 883 N N . GLY A 1 109 ? 1.274 -2.812 -7.788 1.00 96.69 109 GLY A N 1
ATOM 884 C CA . GLY A 1 109 ? 0.540 -1.642 -7.309 1.00 96.69 109 GLY A CA 1
ATOM 885 C C . GLY A 1 109 ? 1.345 -0.346 -7.291 1.00 96.69 109 GLY A C 1
ATOM 886 O O . GLY A 1 109 ? 1.080 0.499 -6.437 1.00 96.69 109 GLY A O 1
ATOM 887 N N . PHE A 1 110 ? 2.342 -0.206 -8.166 1.00 97.44 110 PHE A N 1
ATOM 888 C CA . PHE A 1 110 ? 3.041 1.067 -8.367 1.00 97.44 110 PHE A CA 1
ATOM 889 C C . PHE A 1 110 ? 2.231 2.018 -9.252 1.00 97.44 110 PHE A C 1
ATOM 891 O O . PHE A 1 110 ? 1.367 1.573 -10.012 1.00 97.44 110 PHE A O 1
ATOM 898 N N . ASP A 1 111 ? 2.523 3.316 -9.153 1.00 96.12 111 ASP A N 1
ATOM 899 C CA . ASP A 1 111 ? 1.871 4.329 -9.978 1.00 96.12 111 ASP A CA 1
ATOM 900 C C . ASP A 1 111 ? 2.128 4.089 -11.486 1.00 96.12 111 ASP A C 1
ATOM 902 O O . ASP A 1 111 ? 3.288 3.977 -11.900 1.00 96.12 111 ASP A O 1
ATOM 906 N N . PRO A 1 112 ? 1.080 4.012 -12.331 1.00 96.06 112 PRO A N 1
ATOM 907 C CA . PRO A 1 112 ? 1.227 3.764 -13.766 1.00 96.06 112 PRO A CA 1
ATOM 908 C C . PRO A 1 112 ? 2.100 4.790 -14.496 1.00 96.06 112 PRO A C 1
ATOM 910 O O . PRO A 1 112 ? 2.761 4.434 -15.473 1.00 96.06 112 PRO A O 1
ATOM 913 N N . THR A 1 113 ? 2.084 6.045 -14.054 1.00 96.38 113 THR A N 1
ATOM 914 C CA . THR A 1 113 ? 2.855 7.153 -14.62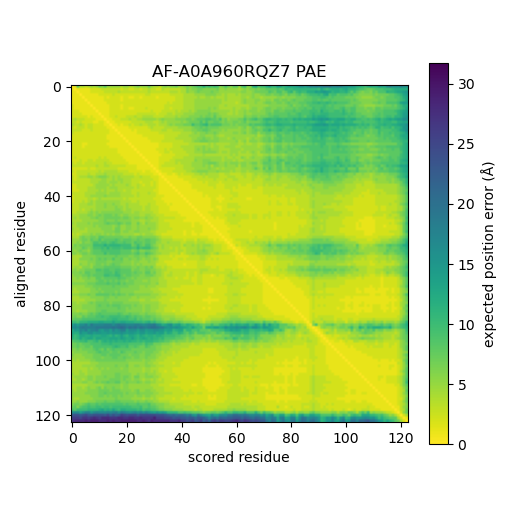7 1.00 96.38 113 THR A CA 1
ATOM 915 C C . THR A 1 113 ? 4.333 6.950 -14.330 1.00 96.38 113 THR A C 1
ATOM 917 O O . THR A 1 113 ? 5.135 6.892 -15.259 1.00 96.38 113 THR A O 1
ATOM 920 N N . LEU A 1 114 ? 4.675 6.679 -13.066 1.00 96.69 114 LEU A N 1
ATOM 921 C CA . LEU A 1 114 ? 6.054 6.392 -12.656 1.00 96.69 114 LEU A CA 1
ATOM 922 C C . LEU A 1 114 ? 6.606 5.128 -13.329 1.00 96.69 114 LEU A C 1
ATOM 924 O O . LEU A 1 114 ? 7.774 5.088 -13.712 1.00 96.69 114 LEU A O 1
ATOM 928 N N . ILE A 1 115 ? 5.770 4.098 -13.524 1.00 96.94 115 ILE A N 1
ATOM 929 C CA . ILE A 1 115 ? 6.167 2.906 -14.285 1.00 96.94 115 ILE A CA 1
ATOM 930 C C . ILE A 1 115 ? 6.496 3.279 -15.737 1.00 96.94 115 ILE A C 1
ATOM 932 O O . ILE A 1 115 ? 7.508 2.821 -16.265 1.00 96.94 115 ILE A O 1
ATOM 936 N N . ARG A 1 116 ? 5.636 4.061 -16.407 1.00 94.94 116 ARG A N 1
ATOM 937 C CA . ARG A 1 116 ? 5.854 4.457 -17.809 1.00 94.94 116 ARG A CA 1
ATOM 938 C C . ARG A 1 116 ? 7.135 5.250 -17.956 1.00 94.94 116 ARG A C 1
ATOM 940 O O . ARG A 1 116 ? 7.931 4.904 -18.815 1.00 94.94 116 ARG A O 1
ATOM 947 N N . GLU A 1 117 ? 7.342 6.245 -17.104 1.00 94.06 117 GLU A N 1
ATOM 948 C CA . GLU A 1 117 ? 8.556 7.056 -17.115 1.00 94.06 117 GLU A CA 1
ATOM 949 C C . GLU A 1 117 ? 9.806 6.179 -17.032 1.00 94.06 117 GLU A C 1
ATOM 951 O O . GLU A 1 117 ? 10.672 6.294 -17.887 1.00 94.06 117 GLU A O 1
ATOM 956 N N . GLN A 1 118 ? 9.850 5.220 -16.100 1.00 92.94 118 GLN A N 1
ATOM 957 C CA . GLN A 1 118 ? 10.989 4.304 -15.936 1.00 92.94 118 GLN A CA 1
ATOM 958 C C . GLN A 1 118 ? 11.193 3.331 -17.111 1.00 92.94 118 GLN A C 1
ATOM 960 O O . GLN A 1 118 ? 12.308 2.884 -17.351 1.00 92.94 118 GLN A O 1
ATOM 965 N N . LEU A 1 119 ? 10.138 2.978 -17.853 1.00 91.06 119 LEU A N 1
ATOM 966 C CA . LEU A 1 119 ? 10.234 2.098 -19.028 1.00 91.06 119 LEU A CA 1
ATOM 967 C C . LEU A 1 119 ? 10.503 2.857 -20.342 1.00 91.06 119 LEU A C 1
ATOM 969 O O . LEU A 1 119 ? 10.725 2.221 -21.378 1.00 91.06 119 LEU A O 1
ATOM 973 N N . LEU A 1 120 ? 10.434 4.190 -20.326 1.00 82.38 120 LEU A N 1
ATOM 974 C CA . LEU A 1 120 ? 10.608 5.063 -21.491 1.00 82.38 120 LEU A CA 1
ATOM 975 C C . LEU A 1 120 ? 11.926 5.855 -21.472 1.00 82.38 120 LEU A C 1
ATOM 977 O O . LEU A 1 120 ? 12.186 6.558 -22.435 1.00 82.38 120 LEU A O 1
ATOM 981 N N . VAL A 1 121 ? 12.768 5.718 -20.438 1.00 67.25 121 VAL A N 1
ATOM 982 C CA . VAL A 1 121 ? 14.043 6.465 -20.311 1.00 67.25 121 VAL A CA 1
ATOM 983 C C . VAL A 1 121 ? 15.051 6.169 -21.444 1.00 67.25 121 VAL A C 1
ATOM 985 O O . VAL A 1 121 ? 15.974 6.946 -21.642 1.00 67.25 121 VAL A O 1
ATOM 988 N N . ASP A 1 122 ? 14.862 5.093 -22.216 1.00 53.06 122 ASP A N 1
ATOM 989 C CA . ASP A 1 122 ? 15.776 4.660 -23.290 1.00 53.06 122 ASP A CA 1
ATOM 990 C C . ASP A 1 122 ? 15.356 5.098 -24.721 1.00 53.06 122 ASP A C 1
ATOM 992 O O . ASP A 1 122 ? 15.685 4.399 -25.683 1.00 53.06 122 ASP A O 1
ATOM 996 N N . GLU A 1 123 ? 14.600 6.192 -24.890 1.00 44.31 123 GLU A N 1
ATOM 997 C CA . GLU A 1 123 ? 14.309 6.804 -26.212 1.00 44.31 123 GLU A CA 1
ATOM 998 C C . GLU A 1 123 ? 15.058 8.123 -26.441 1.00 44.31 123 GLU A C 1
ATOM 1000 O O . GLU A 1 123 ? 15.051 8.983 -25.532 1.00 44.31 123 GLU A O 1
#

Mean predicted aligned error: 4.99 Å

Secondary structure (DSSP, 8-state):
-HHHHHHHHHHTT--HHHHHHHHHHHHHTTS--HHHHHHHHHHHHHHTT--HHHHHTT-GGGHHHHHHH--HHHHHHHHHHHHHHHHTT--TT-HHHHHHHHHHHHHHT--HHHHHHHHHTT-

Solvent-accessible surface area (backbone atoms only — not comparable to full-atom values): 7012 Å² total; per-residue (Å²): 81,65,71,60,51,49,54,50,40,56,73,68,66,49,54,71,67,62,46,51,52,52,52,52,50,32,41,75,72,62,76,41,47,52,64,63,49,43,53,52,50,49,53,54,33,50,77,69,67,40,26,57,54,51,52,23,72,78,38,68,91,37,38,66,61,41,58,76,71,54,50,70,66,62,49,50,57,52,50,52,53,48,47,56,71,70,41,73,87,59,57,74,87,38,64,70,51,45,53,52,50,50,54,52,43,51,74,29,14,43,61,71,65,62,52,47,54,71,70,52,71,88,115

Nearest PDB structures (foldseek):
  3dfg-assembly1_A  TM=7.422E-01  e=2.141E-03  Xanthomonas campestris pv. campestris

pLDDT: mean 91.51, std 7.18, range [44.31, 97.56]

Sequence (123 aa):
MKSELTKKLNAYQIDPQASAEILSECEKLGYLDDLREGELRIKRGKRRGLGPLAIAQKVPELKELVRETFTDEEQRGEIARWIEKKTRSESLSNLKVKQRLFRFLMGKGFDPTLIREQLLVDE

Radius of gyration: 19.65 Å; Cα contacts (8 Å, |Δi|>4): 97; chains: 1; bounding box: 44×25×54 Å